Protein AF-A0A8J4VRT8-F1 (afdb_monomer_lite)

Structure (mmCIF, N/CA/C/O backbone):
data_AF-A0A8J4VRT8-F1
#
_entry.id   AF-A0A8J4VRT8-F1
#
loop_
_atom_site.group_PDB
_atom_site.id
_atom_site.type_symbol
_atom_site.label_atom_id
_atom_site.label_alt_id
_atom_site.label_comp_id
_atom_site.label_asym_id
_atom_site.label_entity_id
_atom_site.label_seq_id
_atom_site.pdbx_PDB_ins_code
_atom_site.Cartn_x
_atom_site.Cartn_y
_atom_site.Cartn_z
_atom_site.occupancy
_atom_site.B_iso_or_equiv
_atom_site.auth_seq_id
_atom_site.auth_comp_id
_atom_site.auth_asym_id
_atom_site.auth_atom_id
_atom_site.pdbx_PDB_model_num
ATOM 1 N N . MET A 1 1 ? -2.419 67.612 48.073 1.00 35.47 1 MET A N 1
ATOM 2 C CA . MET A 1 1 ? -1.106 66.919 48.097 1.00 35.47 1 MET A CA 1
ATOM 3 C C . MET A 1 1 ? -1.213 65.749 47.122 1.00 35.47 1 MET A C 1
ATOM 5 O O . MET A 1 1 ? -2.129 64.975 47.313 1.00 35.47 1 MET A O 1
ATOM 9 N N . ALA A 1 2 ? -0.463 65.581 46.029 1.00 40.09 2 ALA A N 1
ATOM 10 C CA . ALA A 1 2 ? 0.781 66.177 45.547 1.00 40.09 2 ALA A CA 1
ATOM 11 C C . ALA A 1 2 ? 0.842 66.164 43.987 1.00 40.09 2 ALA A C 1
ATOM 13 O O . ALA A 1 2 ? 0.248 65.298 43.356 1.00 40.09 2 ALA A O 1
ATOM 14 N N . THR A 1 3 ? 1.519 67.177 43.423 1.00 40.69 3 THR A N 1
ATOM 15 C CA . THR A 1 3 ? 2.313 67.281 42.160 1.00 40.69 3 THR A CA 1
ATOM 16 C C . THR A 1 3 ? 2.180 66.173 41.089 1.00 40.69 3 THR A C 1
ATOM 18 O O . THR A 1 3 ? 2.451 65.016 41.372 1.00 40.69 3 THR A O 1
ATOM 21 N N . ASN A 1 4 ? 1.727 66.421 39.851 1.00 29.97 4 ASN A N 1
ATOM 22 C CA . ASN A 1 4 ? 2.376 67.061 38.681 1.00 29.97 4 ASN A CA 1
ATOM 23 C C . ASN A 1 4 ? 3.695 66.421 38.169 1.00 29.97 4 ASN A C 1
ATOM 25 O O . ASN A 1 4 ? 4.705 66.435 38.862 1.00 29.97 4 ASN A O 1
ATOM 29 N N . SER A 1 5 ? 3.681 66.081 36.870 1.00 37.00 5 SER A N 1
ATOM 30 C CA . SER A 1 5 ? 4.733 66.366 35.871 1.00 37.00 5 SER A CA 1
ATOM 31 C C . SER A 1 5 ? 5.628 65.222 35.368 1.00 37.00 5 SER A C 1
ATOM 33 O O . SER A 1 5 ? 6.557 64.787 36.035 1.00 37.00 5 SER A O 1
ATOM 35 N N . LYS A 1 6 ? 5.380 64.884 34.090 1.00 47.88 6 LYS A N 1
ATOM 36 C CA . LYS A 1 6 ? 6.320 64.645 32.972 1.00 47.88 6 LYS A CA 1
ATOM 37 C C . LYS A 1 6 ? 7.511 63.699 33.203 1.00 47.88 6 LYS A C 1
ATOM 39 O O . LYS A 1 6 ? 8.426 64.027 33.947 1.00 47.88 6 LYS A O 1
ATOM 44 N N . ARG A 1 7 ? 7.632 62.694 32.321 1.00 47.88 7 ARG A N 1
ATOM 45 C CA . ARG A 1 7 ? 8.701 62.617 31.293 1.00 47.88 7 ARG A CA 1
ATOM 46 C C . ARG A 1 7 ? 8.566 61.352 30.440 1.00 47.88 7 ARG A C 1
ATOM 48 O O . ARG A 1 7 ? 8.778 60.235 30.886 1.00 47.88 7 ARG A O 1
ATOM 55 N N . GLN A 1 8 ? 8.242 61.588 29.180 1.00 56.81 8 GLN A N 1
ATOM 56 C CA . GLN A 1 8 ? 8.543 60.746 28.030 1.00 56.81 8 GLN A CA 1
ATOM 57 C C . GLN A 1 8 ? 10.057 60.830 27.764 1.00 56.81 8 GLN A C 1
ATOM 59 O O . GLN A 1 8 ? 10.552 61.949 27.765 1.00 56.81 8 GLN A O 1
ATOM 64 N N . PHE A 1 9 ? 10.769 59.704 27.610 1.00 44.53 9 PHE A N 1
ATOM 65 C CA . PHE A 1 9 ? 12.150 59.508 27.084 1.00 44.53 9 PHE A CA 1
ATOM 66 C C . PHE A 1 9 ? 12.558 58.062 27.465 1.00 44.53 9 PHE A C 1
ATOM 68 O O . PHE A 1 9 ? 12.208 57.621 28.549 1.00 44.53 9 PHE A O 1
ATOM 75 N N . CYS A 1 10 ? 13.318 57.239 26.751 1.00 36.59 10 CYS A N 1
ATOM 76 C CA . CYS A 1 10 ? 13.804 57.146 25.383 1.00 36.59 10 CYS A CA 1
ATOM 77 C C . CYS A 1 10 ? 14.355 55.710 25.224 1.00 36.59 10 CYS A C 1
ATOM 79 O O . CYS A 1 10 ? 14.682 55.035 26.194 1.00 36.59 10 CYS A O 1
ATOM 81 N N . ARG A 1 11 ? 14.444 55.275 23.972 1.00 49.78 11 ARG A N 1
ATOM 82 C CA . ARG A 1 11 ? 14.974 54.008 23.449 1.00 49.78 11 ARG A CA 1
ATOM 83 C C . ARG A 1 11 ? 16.295 53.513 24.060 1.00 49.78 11 ARG A C 1
ATOM 85 O O . ARG A 1 11 ? 17.276 54.231 23.963 1.00 49.78 11 ARG A O 1
ATOM 92 N N . PHE A 1 12 ? 16.343 52.245 24.475 1.00 46.59 12 PHE A N 1
ATOM 93 C CA . PHE A 1 12 ? 17.514 51.345 24.426 1.00 46.59 12 PHE A CA 1
ATOM 94 C C . PHE A 1 12 ? 16.941 49.917 24.311 1.00 46.59 12 PHE A C 1
ATOM 96 O O . PHE A 1 12 ? 16.169 49.504 25.162 1.00 46.59 12 PHE A O 1
ATOM 103 N N . SER A 1 13 ? 16.961 49.267 23.145 1.00 51.19 13 SER A N 1
ATOM 104 C CA . SER A 1 13 ? 18.104 48.585 22.521 1.00 51.19 13 SER A CA 1
ATOM 105 C C . SER A 1 13 ? 18.605 47.384 23.335 1.00 51.19 13 SER A C 1
ATOM 107 O O . SER A 1 13 ? 18.944 47.526 24.503 1.00 51.19 13 SER A O 1
ATOM 109 N N . SER A 1 14 ? 18.729 46.250 22.638 1.00 48.66 14 SER A N 1
ATOM 110 C CA . SER A 1 14 ? 19.371 44.982 23.020 1.00 48.66 14 SER A CA 1
ATOM 111 C C . SER A 1 14 ? 18.525 43.898 23.712 1.00 48.66 14 SER A C 1
ATOM 113 O O . SER A 1 14 ? 18.413 43.827 24.926 1.00 48.66 14 SER A O 1
ATOM 115 N N . LEU A 1 15 ? 17.984 43.027 22.850 1.00 51.19 15 LEU A N 1
ATOM 116 C CA . LEU A 1 15 ? 18.157 41.565 22.826 1.00 51.19 15 LEU A CA 1
ATOM 117 C C . LEU A 1 15 ? 17.819 40.703 24.063 1.00 51.19 15 LEU A C 1
ATOM 119 O O . LEU A 1 15 ? 18.403 40.823 25.131 1.00 51.19 15 LEU A O 1
ATOM 123 N N . LEU A 1 16 ? 17.042 39.658 23.739 1.00 49.72 16 LEU A N 1
ATOM 124 C CA . LEU A 1 16 ? 17.0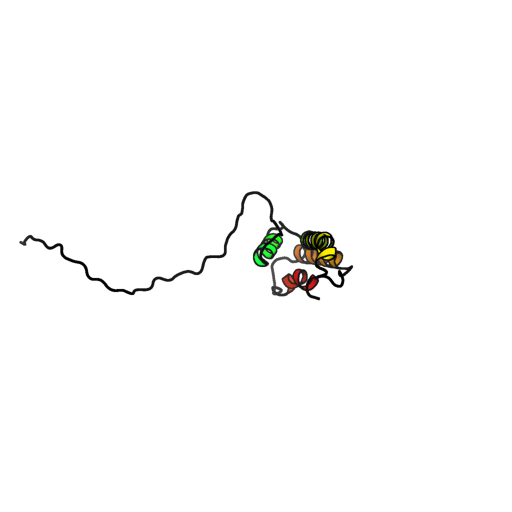21 38.314 24.328 1.00 49.72 16 LEU A CA 1
ATOM 125 C C . LEU A 1 16 ? 16.075 38.070 25.513 1.00 49.72 16 LEU A C 1
ATOM 127 O O . LEU A 1 16 ? 16.515 37.976 26.648 1.00 49.72 16 LEU A O 1
ATOM 131 N N . LEU A 1 17 ? 14.809 37.756 25.217 1.00 51.12 17 LEU A N 1
ATOM 132 C CA . LEU A 1 17 ? 14.132 36.645 25.892 1.00 51.12 17 LEU A CA 1
ATOM 133 C C . LEU A 1 17 ? 13.330 35.837 24.865 1.00 51.12 17 LEU A C 1
ATOM 135 O O . LEU A 1 17 ? 12.391 36.310 24.231 1.00 51.12 17 LEU A O 1
ATOM 139 N N . ILE A 1 18 ? 13.823 34.619 24.677 1.00 58.34 18 ILE A N 1
ATOM 140 C CA . ILE A 1 18 ? 13.377 33.552 23.791 1.00 58.34 18 ILE A CA 1
ATOM 141 C C . ILE A 1 18 ? 11.945 33.157 24.154 1.00 58.34 18 ILE A C 1
ATOM 143 O O . ILE A 1 18 ? 11.677 32.793 25.296 1.00 58.34 18 ILE A O 1
ATOM 147 N N . LEU A 1 19 ? 11.050 33.168 23.167 1.00 51.16 19 LEU A N 1
ATOM 148 C CA . LEU A 1 19 ? 9.731 32.551 23.273 1.00 51.16 19 LEU A CA 1
ATOM 149 C C . LEU A 1 19 ? 9.549 31.587 22.094 1.00 51.16 19 LEU A C 1
ATOM 151 O O . LEU A 1 19 ? 8.864 31.870 21.120 1.00 51.16 19 LEU A O 1
ATOM 155 N N . LEU A 1 20 ? 10.232 30.443 22.177 1.00 57.72 20 LEU A N 1
ATOM 156 C CA . LEU A 1 20 ? 9.662 29.191 21.680 1.00 57.72 20 LEU A CA 1
ATOM 157 C C . LEU A 1 20 ? 8.575 28.819 22.692 1.00 57.72 20 LEU A C 1
ATOM 159 O O . LEU A 1 20 ? 8.854 28.818 23.893 1.00 57.72 20 LEU A O 1
ATOM 163 N N . PRO A 1 21 ? 7.349 28.533 22.239 1.00 56.09 21 PRO A N 1
ATOM 164 C CA . PRO A 1 21 ? 7.129 27.244 21.583 1.00 56.09 21 PRO A CA 1
ATOM 165 C C . PRO A 1 21 ? 6.105 27.388 20.415 1.00 56.09 21 PRO A C 1
ATOM 167 O O . PRO A 1 21 ? 5.542 28.453 20.218 1.00 56.09 21 PRO A O 1
ATOM 170 N N . ILE A 1 22 ? 5.797 26.444 19.526 1.00 54.91 22 ILE A N 1
ATOM 171 C CA . ILE A 1 22 ? 5.782 24.983 19.548 1.00 54.91 22 ILE A CA 1
ATOM 172 C C . ILE A 1 22 ? 5.977 24.517 18.094 1.00 54.91 22 ILE A C 1
ATOM 174 O O . ILE A 1 22 ? 5.431 25.093 17.156 1.00 54.91 22 ILE A O 1
ATOM 178 N N . LEU A 1 23 ? 6.717 23.426 17.938 1.00 52.69 23 LEU A N 1
ATOM 179 C CA . LEU A 1 23 ? 6.744 22.553 16.772 1.00 52.69 23 LEU A CA 1
ATOM 180 C C . LEU A 1 23 ? 5.315 22.184 16.314 1.00 52.69 23 LEU A C 1
ATOM 182 O O . LEU A 1 23 ? 4.691 21.265 16.837 1.00 52.69 23 LEU A O 1
ATOM 186 N N . SER A 1 24 ? 4.764 22.910 15.351 1.00 53.06 24 SER A N 1
ATOM 187 C CA . SER A 1 24 ? 3.564 22.503 14.613 1.00 53.06 24 SER A CA 1
ATOM 188 C C . SER A 1 24 ? 3.636 23.085 13.214 1.00 53.06 24 SER A C 1
ATOM 190 O O . SER A 1 24 ? 3.002 24.074 12.869 1.00 53.06 24 SER A O 1
ATOM 192 N N . SER A 1 25 ? 4.471 22.476 12.387 1.00 57.41 25 SER A N 1
ATOM 193 C CA . SER A 1 25 ? 4.390 22.631 10.940 1.00 57.41 25 SER A CA 1
ATOM 194 C C . SER A 1 25 ? 4.521 21.238 10.356 1.00 57.41 25 SER A C 1
ATOM 196 O O . SER A 1 25 ? 5.604 20.672 10.288 1.00 57.41 25 SER A O 1
ATOM 198 N N . GLY A 1 26 ? 3.364 20.650 10.074 1.00 56.19 26 GLY A N 1
ATOM 199 C CA . GLY A 1 26 ? 3.240 19.284 9.580 1.00 56.19 26 GLY A CA 1
ATOM 200 C C . GLY A 1 26 ? 1.816 18.752 9.687 1.00 56.19 26 GLY A C 1
ATOM 201 O O . GLY A 1 26 ? 1.603 17.587 9.984 1.00 56.19 26 GLY A O 1
ATOM 202 N N . SER A 1 27 ? 0.819 19.613 9.523 1.00 51.53 27 SER A N 1
ATOM 203 C CA . SER A 1 27 ? -0.562 19.185 9.322 1.00 51.53 27 SER A CA 1
ATOM 204 C C . SER A 1 27 ? -1.123 20.014 8.189 1.00 51.53 27 SER A C 1
ATOM 206 O O . SER A 1 27 ? -1.970 20.883 8.370 1.00 51.53 27 SER A O 1
ATOM 208 N N . HIS A 1 28 ? -0.605 19.746 6.993 1.00 45.72 28 HIS A N 1
ATOM 209 C CA . HIS A 1 28 ? -1.336 20.051 5.775 1.00 45.72 28 HIS A CA 1
ATOM 210 C C . HIS A 1 28 ? -2.453 19.013 5.640 1.00 45.72 28 HIS A C 1
ATOM 212 O O . HIS A 1 28 ? -2.419 18.155 4.768 1.00 45.72 28 HIS A O 1
ATOM 218 N N . TYR A 1 29 ? -3.459 19.081 6.515 1.00 48.94 29 TYR A N 1
ATOM 219 C CA . TYR A 1 29 ? -4.743 18.467 6.210 1.00 48.94 29 TYR A CA 1
ATOM 220 C C . TYR A 1 29 ? -5.407 19.362 5.166 1.00 48.94 29 TYR A C 1
ATOM 222 O O . TYR A 1 29 ? -6.224 20.221 5.495 1.00 48.94 29 TYR A O 1
ATOM 230 N N . THR A 1 30 ? -5.055 19.198 3.892 1.00 38.03 30 THR A N 1
ATOM 231 C CA . THR A 1 30 ? -5.942 19.660 2.827 1.00 38.03 30 THR A CA 1
ATOM 232 C C . THR A 1 30 ? -7.117 18.692 2.774 1.00 38.03 30 THR A C 1
ATOM 234 O O . THR A 1 30 ? -7.207 17.849 1.891 1.00 38.03 30 THR A O 1
ATOM 237 N N . VAL A 1 31 ? -8.036 18.812 3.736 1.00 49.78 31 VAL A N 1
ATOM 238 C CA . VAL A 1 31 ? -9.422 18.390 3.525 1.00 49.78 31 VAL A CA 1
ATOM 239 C C . VAL A 1 31 ? -10.039 19.450 2.617 1.00 49.78 31 VAL A C 1
ATOM 241 O O . VAL A 1 31 ? -10.789 20.325 3.038 1.00 49.78 31 VAL A O 1
ATOM 244 N N . THR A 1 32 ? -9.652 19.426 1.347 1.00 40.72 32 THR A N 1
ATOM 245 C CA . THR A 1 32 ? -10.556 19.870 0.295 1.00 40.72 32 THR A CA 1
ATOM 246 C C . THR A 1 32 ? -11.578 18.742 0.150 1.00 40.72 32 THR A C 1
ATOM 248 O O . THR A 1 32 ? -11.240 17.576 0.322 1.00 40.72 32 THR A O 1
ATOM 251 N N . GLY A 1 33 ? -12.855 19.052 -0.070 1.00 50.56 33 GLY A N 1
ATOM 252 C CA . GLY A 1 33 ? -13.943 18.062 -0.147 1.00 50.56 33 GLY A CA 1
ATOM 253 C C . GLY A 1 33 ? -13.888 17.126 -1.366 1.00 50.56 33 GLY A C 1
ATOM 254 O O . GLY A 1 33 ? -14.918 16.866 -1.973 1.00 50.56 33 GLY A O 1
ATOM 255 N N . HIS A 1 34 ? -12.704 16.656 -1.749 1.00 53.19 34 HIS A N 1
ATOM 256 C CA . HIS A 1 34 ? -12.425 15.720 -2.828 1.00 53.19 34 HIS A CA 1
ATOM 257 C C . HIS A 1 34 ? -11.561 14.602 -2.227 1.00 53.19 34 HIS A C 1
ATOM 259 O O . HIS A 1 34 ? -10.667 14.888 -1.439 1.00 53.19 34 HIS A O 1
ATOM 265 N N . GLY A 1 35 ? -11.898 13.341 -2.510 1.00 66.81 35 GLY A N 1
ATOM 266 C CA . GLY A 1 35 ? -11.402 12.163 -1.782 1.00 66.81 35 GLY A CA 1
ATOM 267 C C . GLY A 1 35 ? -9.878 12.046 -1.619 1.00 66.81 35 GLY A C 1
ATOM 268 O O . GLY A 1 35 ? -9.101 12.713 -2.294 1.00 66.81 35 GLY A O 1
ATOM 269 N N . PHE A 1 36 ? -9.460 11.158 -0.712 1.00 82.12 36 PHE A N 1
ATOM 270 C CA . PHE A 1 36 ? -8.052 10.860 -0.435 1.00 82.12 36 PHE A CA 1
ATOM 271 C C . PHE A 1 36 ? -7.266 10.522 -1.718 1.00 82.12 36 PHE A C 1
ATOM 273 O O . PHE A 1 36 ? -7.655 9.627 -2.470 1.00 82.12 36 PHE A O 1
ATOM 280 N N . SER A 1 37 ? -6.146 11.216 -1.942 1.00 89.62 37 SER A N 1
ATOM 281 C CA . SER A 1 37 ? -5.194 10.918 -3.019 1.00 89.62 37 SER A CA 1
ATOM 282 C C . SER A 1 37 ? -4.033 10.088 -2.479 1.00 89.62 37 SER A C 1
ATOM 284 O O . SER A 1 37 ? -3.491 10.414 -1.428 1.00 89.62 37 SER A O 1
ATOM 286 N N . ILE A 1 38 ? -3.641 9.036 -3.203 1.00 88.25 38 ILE A N 1
ATOM 287 C CA . ILE A 1 38 ? -2.480 8.193 -2.859 1.00 88.25 38 ILE A CA 1
ATOM 288 C C . ILE A 1 38 ? -1.164 8.842 -3.320 1.00 88.25 38 ILE A C 1
ATOM 290 O O . ILE A 1 38 ? -0.119 8.633 -2.708 1.00 88.25 38 ILE A O 1
ATOM 294 N N . GLU A 1 39 ? -1.197 9.611 -4.409 1.00 89.69 39 GLU A N 1
ATOM 295 C CA . GLU A 1 39 ? -0.002 10.219 -4.995 1.00 89.69 39 GLU A CA 1
ATOM 296 C C . GLU A 1 39 ? 0.595 11.261 -4.039 1.00 89.69 39 GLU A C 1
ATOM 298 O O . GLU A 1 39 ? -0.123 12.138 -3.560 1.00 89.69 39 GLU A O 1
ATOM 303 N N . GLU A 1 40 ? 1.892 11.126 -3.737 1.00 87.88 40 GLU A N 1
ATOM 304 C CA . GLU A 1 40 ? 2.633 11.953 -2.766 1.00 87.88 40 GLU A CA 1
ATOM 305 C C . GLU A 1 40 ? 2.052 11.961 -1.333 1.00 87.88 40 GLU A C 1
ATOM 307 O O . GLU A 1 40 ? 2.406 12.809 -0.512 1.00 87.88 40 GLU A O 1
ATOM 312 N N . ALA A 1 41 ? 1.181 11.004 -0.989 1.00 88.38 41 ALA A N 1
ATOM 313 C CA . ALA A 1 41 ? 0.666 10.874 0.369 1.00 88.38 41 ALA A CA 1
ATOM 314 C C . ALA A 1 41 ? 1.762 10.379 1.318 1.00 88.38 41 ALA A C 1
ATOM 316 O O . ALA A 1 41 ? 2.438 9.378 1.053 1.00 88.38 41 ALA A O 1
ATOM 317 N N . SER A 1 42 ? 1.912 11.032 2.474 1.00 89.00 42 SER A N 1
ATOM 318 C CA . SER A 1 42 ? 2.840 10.534 3.484 1.00 89.00 42 SER A CA 1
ATOM 319 C C . SER A 1 42 ? 2.332 9.215 4.075 1.00 89.00 42 SER A C 1
ATOM 321 O O . SER A 1 42 ? 1.134 8.920 4.089 1.00 89.00 42 SER A O 1
ATOM 323 N N . VAL A 1 43 ? 3.236 8.423 4.659 1.00 84.12 43 VAL A N 1
ATOM 324 C CA . VAL A 1 43 ? 2.849 7.205 5.394 1.00 84.12 43 VAL A CA 1
ATOM 325 C C . VAL A 1 43 ? 1.838 7.526 6.502 1.00 84.12 43 VAL A C 1
ATOM 327 O O . VAL A 1 43 ? 0.942 6.724 6.769 1.00 84.12 43 VAL A O 1
ATOM 330 N N . HIS A 1 44 ? 1.951 8.701 7.130 1.00 85.38 44 HIS A N 1
ATOM 331 C CA . HIS A 1 44 ? 0.991 9.152 8.134 1.00 85.38 44 HIS A CA 1
ATOM 332 C C . HIS A 1 44 ? -0.403 9.367 7.532 1.00 85.38 44 HIS A C 1
ATOM 334 O O . HIS A 1 44 ? -1.385 8.886 8.100 1.00 85.38 44 HIS A O 1
ATOM 340 N N . ASP A 1 45 ? -0.484 10.010 6.366 1.00 86.44 45 ASP A N 1
ATOM 341 C CA . ASP A 1 45 ? -1.750 10.265 5.671 1.00 86.44 45 ASP A CA 1
ATOM 342 C C . ASP A 1 45 ? -2.406 8.957 5.222 1.00 86.44 45 ASP A C 1
ATOM 344 O O . ASP A 1 45 ? -3.597 8.755 5.447 1.00 86.44 45 ASP A O 1
ATOM 348 N N . ILE A 1 46 ? -1.621 8.012 4.696 1.00 86.75 46 ILE A N 1
ATOM 349 C CA . ILE A 1 46 ? -2.089 6.667 4.327 1.00 86.75 46 ILE A CA 1
ATOM 350 C C . ILE A 1 46 ? -2.637 5.922 5.555 1.00 86.75 46 ILE A C 1
ATOM 352 O O . ILE A 1 46 ? -3.716 5.325 5.509 1.00 86.75 46 ILE A O 1
ATOM 356 N N . GLN A 1 47 ? -1.928 5.969 6.687 1.00 86.62 47 GLN A N 1
ATOM 357 C CA . GLN A 1 47 ? -2.397 5.361 7.936 1.00 86.62 47 GLN A CA 1
ATOM 358 C C . GLN A 1 47 ? -3.686 6.008 8.450 1.00 86.62 47 GLN A C 1
ATOM 360 O O . GLN A 1 47 ? -4.554 5.311 8.983 1.00 86.62 47 GLN A O 1
ATOM 365 N N . LEU A 1 48 ? -3.809 7.328 8.320 1.00 86.88 48 LEU A N 1
ATOM 366 C CA . LEU A 1 48 ? -5.013 8.056 8.692 1.00 86.88 48 LEU A CA 1
ATOM 367 C C . LEU A 1 48 ? -6.183 7.685 7.772 1.00 86.88 48 LEU A C 1
ATOM 369 O O . LEU A 1 48 ? -7.262 7.379 8.276 1.00 86.88 48 LEU A O 1
ATOM 373 N N . ALA A 1 49 ? -5.952 7.598 6.463 1.00 88.94 49 ALA A N 1
ATOM 374 C CA . ALA A 1 49 ? -6.947 7.181 5.483 1.00 88.94 49 ALA A CA 1
ATOM 375 C C . ALA A 1 49 ? -7.457 5.755 5.741 1.00 88.94 49 ALA A C 1
ATOM 377 O O . ALA A 1 49 ? -8.666 5.524 5.681 1.00 88.94 49 ALA A O 1
ATOM 378 N N . PHE A 1 50 ? -6.580 4.820 6.135 1.00 87.81 50 PHE A N 1
ATOM 379 C CA . PHE A 1 50 ? -7.003 3.490 6.595 1.00 87.81 50 PHE A CA 1
ATOM 380 C C . PHE A 1 50 ? -7.915 3.571 7.825 1.00 87.81 50 PHE A C 1
ATOM 382 O O . PHE A 1 50 ? -8.964 2.932 7.858 1.00 87.81 50 PHE A O 1
ATOM 389 N N . LYS A 1 51 ? -7.543 4.361 8.844 1.00 86.50 51 LYS A N 1
ATOM 390 C CA . LYS A 1 51 ? -8.347 4.524 10.074 1.00 86.50 51 LYS A CA 1
ATOM 391 C C . LYS A 1 51 ? -9.704 5.168 9.803 1.00 86.50 51 LYS A C 1
ATOM 393 O O . LYS A 1 51 ? -10.677 4.853 10.480 1.00 86.50 51 LYS A O 1
ATOM 398 N N . GLN A 1 52 ? -9.756 6.070 8.829 1.00 89.38 52 GLN A N 1
ATOM 399 C CA . GLN A 1 52 ? -10.965 6.769 8.409 1.00 89.38 52 GLN A CA 1
ATOM 400 C C . GLN A 1 52 ? -11.795 5.965 7.394 1.00 89.38 52 GLN A C 1
ATOM 402 O O . GLN A 1 52 ? -12.826 6.459 6.948 1.00 89.38 52 GLN A O 1
ATOM 407 N N . ASN A 1 53 ? -11.380 4.739 7.041 1.00 89.19 53 ASN A N 1
ATOM 408 C CA . ASN A 1 53 ? -11.994 3.902 6.002 1.00 89.19 53 ASN A CA 1
ATOM 409 C C . ASN A 1 53 ? -12.090 4.589 4.623 1.00 89.19 53 ASN A C 1
ATOM 411 O O . ASN A 1 53 ? -12.957 4.253 3.822 1.00 89.19 53 ASN A O 1
ATOM 415 N N . GLN A 1 54 ? -11.206 5.549 4.343 1.00 92.38 54 GLN A N 1
ATOM 416 C CA . GLN A 1 54 ? -11.117 6.241 3.050 1.00 92.38 54 GLN A CA 1
ATOM 417 C C . GLN A 1 54 ? -10.221 5.500 2.051 1.00 92.38 54 GLN A C 1
ATOM 419 O O . GLN A 1 54 ? -10.279 5.760 0.854 1.00 92.38 54 GLN A O 1
ATOM 424 N N . LEU A 1 55 ? -9.398 4.579 2.549 1.00 91.38 55 LEU A N 1
ATOM 425 C CA . LEU A 1 55 ? -8.485 3.757 1.771 1.00 91.38 55 LEU A CA 1
ATOM 426 C C . LEU A 1 55 ? -8.514 2.325 2.315 1.00 91.38 55 LEU A C 1
ATOM 428 O O . LEU A 1 55 ? -8.650 2.116 3.521 1.00 91.38 55 LEU A O 1
ATOM 432 N N . THR A 1 56 ? -8.357 1.341 1.435 1.00 92.75 56 THR A N 1
ATOM 433 C CA . THR A 1 56 ? -8.156 -0.080 1.764 1.00 92.75 56 THR A CA 1
ATOM 434 C C . THR A 1 56 ? -6.779 -0.538 1.291 1.00 92.75 56 THR A C 1
ATOM 436 O O . THR A 1 56 ? -6.188 0.074 0.396 1.00 92.75 56 THR A O 1
ATOM 439 N N . SER A 1 57 ? -6.231 -1.598 1.892 1.00 93.25 57 SER A N 1
ATOM 440 C CA . SER A 1 57 ? -4.945 -2.146 1.433 1.00 93.25 57 SER A CA 1
ATOM 441 C C . SER A 1 57 ? -5.063 -2.620 -0.009 1.00 93.25 57 SER A C 1
ATOM 443 O O . SER A 1 57 ? -4.138 -2.392 -0.783 1.00 93.25 57 SER A O 1
ATOM 445 N N . ARG A 1 58 ? -6.206 -3.212 -0.379 1.00 94.94 58 ARG A N 1
ATOM 446 C CA . ARG A 1 58 ? -6.505 -3.612 -1.756 1.00 94.94 58 ARG A CA 1
ATOM 447 C C . ARG A 1 58 ? -6.362 -2.451 -2.740 1.00 94.94 58 ARG A C 1
ATOM 449 O O . ARG A 1 58 ? -5.604 -2.567 -3.698 1.00 94.94 58 ARG A O 1
ATOM 456 N N . GLN A 1 59 ? -7.007 -1.318 -2.458 1.00 94.88 59 GLN A N 1
ATOM 457 C CA . GLN A 1 59 ? -6.927 -0.121 -3.305 1.00 94.88 59 GLN A CA 1
ATOM 458 C C . GLN A 1 59 ? -5.501 0.429 -3.408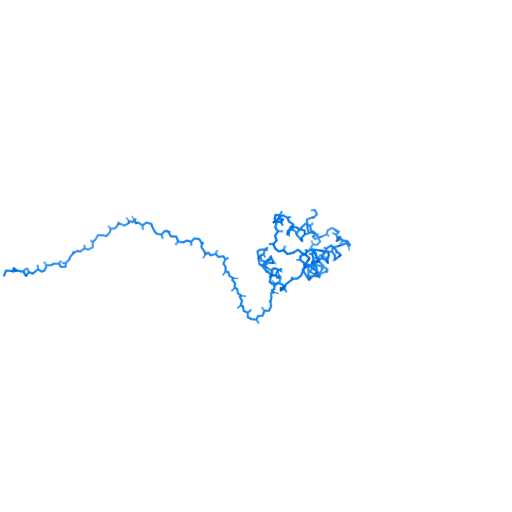 1.00 94.88 59 GLN A C 1
ATOM 460 O O . GLN A 1 59 ? -5.076 0.835 -4.488 1.00 94.88 59 GLN A O 1
ATOM 465 N N . LEU A 1 60 ? -4.753 0.433 -2.299 1.00 93.94 60 LEU A N 1
ATOM 466 C CA . LEU A 1 60 ? -3.371 0.910 -2.296 1.00 93.94 60 LEU A CA 1
ATOM 467 C C . LEU A 1 60 ? -2.464 0.034 -3.176 1.00 93.94 60 LEU A C 1
ATOM 469 O O . LEU A 1 60 ? -1.676 0.556 -3.963 1.00 93.94 60 LEU A O 1
ATOM 473 N N . VAL A 1 61 ? -2.590 -1.291 -3.069 1.00 94.75 61 VAL A N 1
ATOM 474 C CA . VAL A 1 61 ? -1.796 -2.232 -3.872 1.00 94.75 61 VAL A CA 1
ATOM 475 C C . VAL A 1 61 ? -2.179 -2.152 -5.349 1.00 94.75 61 VAL A C 1
ATOM 477 O O . VAL A 1 61 ? -1.295 -2.052 -6.195 1.00 94.75 61 VAL A O 1
ATOM 480 N N . GLU A 1 62 ? -3.471 -2.121 -5.679 1.00 95.81 62 GLU A N 1
ATOM 481 C CA . GLU A 1 62 ? -3.934 -1.963 -7.065 1.00 95.81 62 GLU A CA 1
ATOM 482 C C . GLU A 1 62 ? -3.416 -0.670 -7.706 1.00 95.81 62 GLU A C 1
ATOM 484 O O . GLU A 1 62 ? -2.990 -0.680 -8.865 1.00 95.81 62 GLU A O 1
ATOM 489 N N . PHE A 1 63 ? -3.395 0.431 -6.946 1.00 94.88 63 PHE A N 1
ATOM 490 C CA . PHE A 1 63 ? -2.827 1.693 -7.405 1.00 94.88 63 PHE A CA 1
ATOM 491 C C . PHE A 1 63 ? -1.351 1.536 -7.786 1.00 94.88 63 PHE A C 1
ATOM 493 O O . PHE A 1 63 ? -0.974 1.870 -8.910 1.00 94.88 63 PHE A O 1
ATOM 500 N N . TYR A 1 64 ? -0.514 0.983 -6.903 1.00 94.00 64 TYR A N 1
ATOM 501 C CA . TYR A 1 64 ? 0.910 0.832 -7.206 1.00 94.00 64 TYR A CA 1
ATOM 502 C C . TYR A 1 64 ? 1.184 -0.194 -8.303 1.00 94.00 64 TYR A C 1
ATOM 504 O O . TYR A 1 64 ? 2.030 0.068 -9.152 1.00 94.00 64 TYR A O 1
ATOM 512 N N . LEU A 1 65 ? 0.432 -1.295 -8.378 1.00 95.06 65 LEU A N 1
ATOM 513 C CA . LEU A 1 65 ? 0.534 -2.234 -9.500 1.00 95.06 65 LEU A CA 1
ATOM 514 C C . LEU A 1 65 ? 0.250 -1.541 -10.836 1.00 95.06 65 LEU A C 1
ATOM 516 O O . LEU A 1 65 ? 0.969 -1.751 -11.810 1.00 95.06 65 LEU A O 1
ATOM 520 N N . LYS A 1 66 ? -0.754 -0.660 -10.890 1.00 95.75 66 LYS A N 1
ATOM 521 C CA . LYS A 1 66 ? -1.032 0.146 -12.086 1.00 95.75 66 LYS A CA 1
ATOM 522 C C . LYS A 1 66 ? 0.131 1.082 -12.431 1.00 95.75 66 LYS A C 1
ATOM 524 O O . LYS A 1 66 ? 0.473 1.210 -13.606 1.00 95.75 66 LYS A O 1
ATOM 529 N N . GLN A 1 67 ? 0.747 1.717 -11.434 1.00 94.12 67 GLN A N 1
ATOM 530 C CA . GLN A 1 67 ? 1.909 2.580 -11.660 1.00 94.12 67 GLN A CA 1
ATOM 531 C C . GLN A 1 67 ? 3.124 1.781 -12.144 1.00 94.12 67 GLN A C 1
ATOM 533 O O . GLN A 1 67 ? 3.777 2.219 -13.089 1.00 94.12 67 GLN A O 1
ATOM 538 N N . ILE A 1 68 ? 3.377 0.600 -11.573 1.00 94.19 68 ILE A N 1
ATOM 539 C CA . ILE A 1 68 ? 4.435 -0.323 -12.003 1.00 94.19 68 ILE A CA 1
ATOM 540 C C . ILE A 1 68 ? 4.215 -0.715 -13.465 1.00 94.19 68 ILE A C 1
ATOM 542 O O . ILE A 1 68 ? 5.089 -0.469 -14.288 1.00 94.19 68 ILE A O 1
ATOM 546 N N . HIS A 1 69 ? 3.023 -1.196 -13.835 1.00 94.81 69 HIS A N 1
ATOM 547 C CA . HIS A 1 69 ? 2.717 -1.551 -15.227 1.00 94.81 69 HIS A CA 1
ATOM 548 C C . HIS A 1 69 ? 2.942 -0.396 -16.216 1.00 94.81 69 HIS A C 1
ATOM 550 O O . HIS A 1 69 ? 3.310 -0.628 -17.366 1.00 94.81 69 HIS A O 1
ATOM 556 N N . ARG A 1 70 ? 2.713 0.851 -15.785 1.00 95.75 70 ARG A N 1
ATOM 557 C CA . ARG A 1 70 ? 2.877 2.040 -16.629 1.00 95.75 70 ARG A CA 1
ATOM 558 C C . ARG A 1 70 ? 4.330 2.507 -16.737 1.00 95.75 70 ARG A C 1
ATOM 560 O O . ARG A 1 70 ? 4.729 2.980 -17.797 1.00 95.75 70 ARG A O 1
ATOM 567 N N . LEU A 1 71 ? 5.080 2.468 -15.639 1.00 94.88 71 LE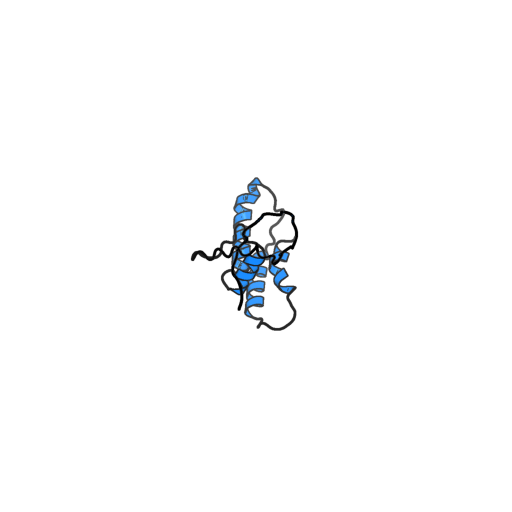U A N 1
ATOM 568 C CA . LEU A 1 71 ? 6.386 3.124 -15.521 1.00 94.88 71 LEU A CA 1
ATOM 569 C C . LEU A 1 71 ? 7.554 2.158 -15.691 1.00 94.88 71 LEU A C 1
ATOM 571 O O . LEU A 1 71 ? 8.571 2.524 -16.282 1.00 94.88 71 LEU A O 1
ATOM 575 N N . ASP A 1 72 ? 7.413 0.933 -15.196 1.00 94.31 72 ASP A N 1
ATOM 576 C CA . ASP A 1 72 ? 8.499 -0.037 -15.129 1.00 94.31 72 ASP A CA 1
ATOM 577 C C . ASP A 1 72 ? 9.074 -0.467 -16.493 1.00 94.31 72 ASP A C 1
ATOM 579 O O . ASP A 1 72 ? 10.292 -0.614 -16.578 1.00 94.31 72 ASP A O 1
ATOM 583 N N . PRO A 1 73 ? 8.309 -0.521 -17.608 1.00 94.00 73 PRO A N 1
ATOM 584 C CA . PRO A 1 73 ? 8.898 -0.757 -18.931 1.00 94.00 73 PRO A CA 1
ATOM 585 C C . PRO A 1 73 ? 9.985 0.258 -19.327 1.00 94.00 73 PRO A C 1
ATOM 587 O O . PRO A 1 73 ? 10.835 -0.038 -20.168 1.00 94.00 73 PRO A O 1
ATOM 590 N N . ILE A 1 74 ? 9.953 1.454 -18.727 1.00 95.69 74 ILE A N 1
ATOM 591 C CA . ILE A 1 74 ? 10.890 2.551 -18.980 1.00 95.69 74 ILE A CA 1
ATOM 592 C C . ILE A 1 74 ? 12.010 2.544 -17.936 1.00 95.69 74 ILE A C 1
ATOM 594 O O . ILE A 1 74 ? 13.184 2.572 -18.301 1.00 95.69 74 ILE A O 1
ATOM 598 N N . ILE A 1 75 ? 11.649 2.525 -16.648 1.00 95.50 75 ILE A N 1
ATOM 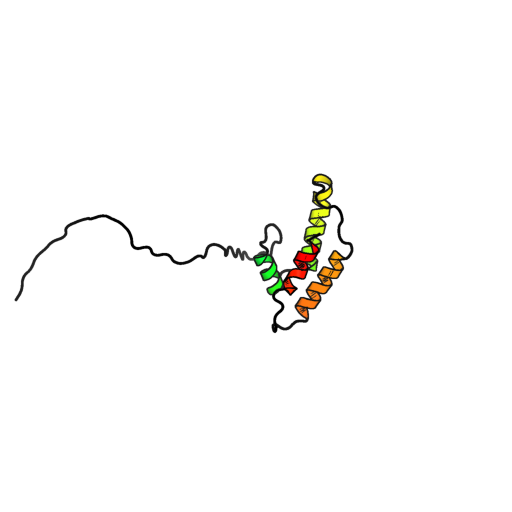599 C CA . ILE A 1 75 ? 12.606 2.725 -15.546 1.00 95.50 75 ILE A CA 1
ATOM 600 C C . ILE A 1 75 ? 13.259 1.428 -15.058 1.00 95.50 75 ILE A C 1
ATOM 602 O O . ILE A 1 75 ? 14.348 1.496 -14.494 1.00 95.50 75 ILE A O 1
ATOM 606 N N . LYS A 1 76 ? 12.621 0.271 -15.290 1.00 93.06 76 LYS A N 1
ATOM 607 C CA . LYS A 1 76 ? 13.079 -1.070 -14.889 1.00 93.06 76 LYS A CA 1
ATOM 608 C C . LYS A 1 76 ? 13.505 -1.137 -13.416 1.00 93.06 76 LYS A C 1
ATOM 610 O O . LYS A 1 76 ? 14.593 -1.610 -13.095 1.00 93.06 76 LYS A O 1
ATOM 615 N N . GLY A 1 77 ? 12.669 -0.587 -12.539 1.00 91.44 77 GLY A N 1
ATOM 616 C CA . GLY A 1 77 ? 12.903 -0.512 -11.098 1.00 91.44 77 GLY A CA 1
ATOM 617 C C . GLY A 1 77 ? 12.367 -1.717 -10.322 1.00 91.44 77 GLY A C 1
ATOM 618 O O . GLY A 1 77 ? 12.744 -1.905 -9.169 1.00 91.44 77 GLY A O 1
ATOM 619 N N . VAL A 1 78 ? 11.505 -2.532 -10.932 1.00 91.56 78 VAL A N 1
ATOM 620 C CA . VAL A 1 78 ? 10.911 -3.726 -10.323 1.00 91.56 78 VAL A CA 1
ATOM 621 C C . VAL A 1 78 ? 11.491 -4.977 -10.977 1.00 91.56 78 VAL A C 1
ATOM 623 O O . VAL A 1 78 ? 11.447 -5.135 -12.192 1.00 91.56 78 VAL A O 1
ATOM 626 N N . ILE A 1 79 ? 12.035 -5.886 -10.165 1.00 92.19 79 ILE A N 1
ATOM 627 C CA . ILE A 1 79 ? 12.562 -7.173 -10.648 1.00 92.19 79 ILE A CA 1
ATOM 628 C C . ILE A 1 79 ? 11.421 -8.183 -10.801 1.00 92.19 79 ILE A C 1
ATOM 630 O O . ILE A 1 79 ? 11.277 -8.811 -11.847 1.00 92.19 79 ILE A O 1
ATOM 634 N N . GLU A 1 80 ? 10.599 -8.323 -9.761 1.00 90.62 80 GLU A N 1
ATOM 635 C CA . GLU A 1 80 ? 9.471 -9.248 -9.726 1.00 90.62 80 GLU A CA 1
ATOM 636 C C . GLU A 1 80 ? 8.334 -8.667 -8.876 1.00 90.62 80 GLU A C 1
ATOM 638 O O . GLU A 1 80 ? 8.553 -8.083 -7.812 1.00 90.62 80 GLU A O 1
ATOM 643 N N . VAL A 1 81 ? 7.099 -8.835 -9.348 1.00 92.00 81 VAL A N 1
ATOM 644 C CA . VAL A 1 81 ? 5.896 -8.528 -8.571 1.00 92.00 81 VAL A CA 1
ATOM 645 C C . VAL A 1 81 ? 5.441 -9.800 -7.869 1.00 92.00 81 VAL A C 1
ATOM 647 O O . VAL A 1 81 ? 5.202 -10.812 -8.521 1.00 92.00 81 VAL A O 1
ATOM 650 N N . ASN A 1 82 ? 5.253 -9.735 -6.550 1.00 90.69 82 ASN A N 1
ATOM 651 C CA . ASN A 1 82 ? 4.721 -10.860 -5.786 1.00 90.69 82 ASN A CA 1
ATOM 652 C C . ASN A 1 82 ? 3.285 -11.200 -6.256 1.00 90.69 82 ASN A C 1
ATOM 654 O O . ASN A 1 82 ? 2.394 -10.357 -6.096 1.00 90.69 82 ASN A O 1
ATOM 658 N N . PRO A 1 83 ? 3.018 -12.418 -6.771 1.00 92.81 83 PRO A N 1
ATOM 659 C CA . PRO A 1 83 ? 1.689 -12.804 -7.257 1.00 92.81 83 PRO A CA 1
ATOM 660 C C . PRO A 1 83 ? 0.615 -12.788 -6.158 1.00 92.81 83 PRO A C 1
ATOM 662 O O . PRO A 1 83 ? -0.560 -12.557 -6.441 1.00 92.81 83 PRO A O 1
ATOM 665 N N . GLU A 1 84 ? 1.012 -12.946 -4.893 1.00 91.69 84 GLU A N 1
ATOM 666 C CA . GLU A 1 84 ? 0.107 -12.948 -3.739 1.00 91.69 84 GLU A CA 1
ATOM 667 C C . GLU A 1 84 ? -0.210 -11.542 -3.202 1.00 91.69 84 GLU A C 1
ATOM 669 O O . GLU A 1 84 ? -0.969 -11.412 -2.240 1.00 91.69 84 GLU A O 1
ATOM 674 N N . ALA A 1 85 ? 0.345 -10.472 -3.788 1.00 90.25 85 ALA A N 1
ATOM 675 C CA . ALA A 1 85 ? 0.231 -9.111 -3.250 1.00 90.25 85 ALA A CA 1
ATOM 676 C C . ALA A 1 85 ? -1.226 -8.674 -3.016 1.00 90.25 85 ALA A C 1
ATOM 678 O O . ALA A 1 85 ? -1.560 -8.113 -1.973 1.00 90.25 85 ALA A O 1
ATOM 679 N N . LEU A 1 86 ? -2.115 -8.977 -3.964 1.00 94.81 86 LEU A N 1
ATOM 680 C CA . LEU A 1 86 ? -3.537 -8.648 -3.865 1.00 94.81 86 LEU A CA 1
ATOM 681 C C . LEU A 1 86 ? -4.251 -9.455 -2.770 1.00 94.81 86 LEU A C 1
ATOM 683 O O . LEU A 1 86 ? -5.034 -8.898 -2.003 1.00 94.81 86 LEU A O 1
ATOM 687 N N . HIS A 1 87 ? -3.940 -10.745 -2.650 1.00 93.50 87 HIS A N 1
ATOM 688 C CA . HIS A 1 87 ? -4.515 -11.617 -1.626 1.00 93.50 87 HIS A CA 1
ATOM 689 C C . HIS A 1 87 ? -4.060 -11.216 -0.211 1.00 93.50 87 HIS A C 1
ATOM 691 O O . HIS A 1 87 ? -4.863 -11.147 0.724 1.00 93.50 87 HIS A O 1
ATOM 697 N N . LEU A 1 88 ? -2.782 -10.871 -0.047 1.00 89.44 88 LEU A N 1
ATOM 698 C CA . LEU A 1 88 ? -2.249 -10.350 1.211 1.00 89.44 88 LEU A CA 1
ATOM 699 C C . LEU A 1 88 ? -2.869 -8.994 1.584 1.00 89.44 88 LEU A C 1
ATOM 701 O O . LEU A 1 88 ? -3.124 -8.741 2.766 1.00 89.44 88 LEU A O 1
ATOM 705 N N . ALA A 1 89 ? -3.172 -8.150 0.595 1.00 91.00 89 ALA A N 1
ATOM 706 C CA . ALA A 1 89 ? -3.889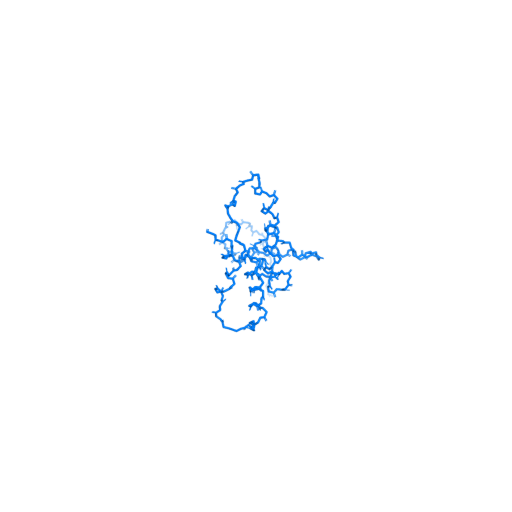 -6.899 0.807 1.00 91.00 89 ALA A CA 1
ATOM 707 C C . ALA A 1 89 ? -5.315 -7.135 1.334 1.00 91.00 89 ALA A C 1
ATOM 709 O O . ALA A 1 89 ? -5.696 -6.537 2.344 1.00 91.00 89 ALA A O 1
ATOM 710 N N . ASP A 1 90 ? -6.056 -8.069 0.730 1.00 93.44 90 ASP A N 1
ATOM 711 C CA . ASP A 1 90 ? -7.405 -8.452 1.175 1.00 93.44 90 ASP A CA 1
ATOM 712 C C . ASP A 1 90 ? -7.390 -9.017 2.607 1.00 93.44 90 ASP A C 1
ATOM 714 O O . ASP A 1 90 ? -8.250 -8.701 3.443 1.00 93.44 90 ASP A O 1
ATOM 718 N N . LYS A 1 91 ? -6.372 -9.827 2.928 1.00 90.19 91 LYS A N 1
ATOM 719 C CA . LYS A 1 91 ? -6.153 -10.342 4.283 1.00 90.19 91 LYS A CA 1
ATOM 720 C C . LYS A 1 91 ? -5.899 -9.206 5.275 1.00 90.19 91 LYS A C 1
ATOM 722 O O . LYS A 1 91 ? -6.487 -9.205 6.356 1.00 90.19 91 LYS A O 1
ATOM 727 N N . ALA A 1 92 ? -5.077 -8.220 4.917 1.00 87.06 92 ALA A N 1
ATOM 728 C CA . ALA A 1 92 ? -4.802 -7.064 5.769 1.00 87.06 92 ALA A CA 1
ATOM 729 C C . ALA A 1 92 ? -6.060 -6.212 6.026 1.00 87.06 92 ALA A C 1
ATOM 731 O O . ALA A 1 92 ? -6.290 -5.777 7.158 1.00 87.06 92 ALA A O 1
ATOM 732 N N . ASP A 1 93 ? -6.904 -6.013 5.010 1.00 90.69 93 ASP A N 1
ATOM 733 C CA . ASP A 1 93 ? -8.205 -5.354 5.166 1.00 90.69 93 ASP A CA 1
ATOM 734 C C . ASP A 1 93 ? -9.129 -6.131 6.116 1.00 90.69 93 ASP A C 1
ATOM 736 O O . ASP A 1 93 ? -9.765 -5.543 6.996 1.00 90.69 93 ASP A O 1
ATOM 740 N N . SER A 1 94 ? -9.154 -7.458 5.996 1.00 90.44 94 SER A N 1
ATOM 741 C CA . SER A 1 94 ? -9.934 -8.342 6.871 1.00 90.44 94 SER A CA 1
ATOM 742 C C . SER A 1 94 ? -9.434 -8.317 8.324 1.00 90.44 94 SER A C 1
ATOM 744 O O . SER A 1 94 ? -10.231 -8.247 9.265 1.00 90.44 94 SER A O 1
ATOM 746 N N . GLU A 1 95 ? -8.114 -8.305 8.536 1.00 86.56 95 GLU A N 1
ATOM 747 C CA . GLU A 1 95 ? -7.506 -8.165 9.866 1.00 86.56 95 GLU A CA 1
ATOM 748 C C . GLU A 1 95 ? -7.828 -6.806 10.510 1.00 86.56 95 GLU A C 1
ATOM 750 O O . GLU A 1 95 ? -8.076 -6.745 11.716 1.00 86.56 95 GLU A O 1
ATOM 755 N N . ARG A 1 96 ? -7.870 -5.718 9.724 1.00 86.81 96 ARG A N 1
ATOM 756 C CA . ARG A 1 96 ? -8.270 -4.392 10.226 1.00 86.81 96 ARG A CA 1
ATOM 757 C C . ARG A 1 96 ? -9.744 -4.327 10.611 1.00 86.81 96 ARG A C 1
ATOM 759 O O . ARG A 1 96 ? -10.059 -3.720 11.628 1.00 86.81 96 ARG A O 1
ATOM 766 N N . LYS A 1 97 ? -10.634 -4.962 9.842 1.00 84.56 97 LYS A N 1
ATOM 767 C CA . LYS A 1 97 ? -12.079 -4.999 10.135 1.00 84.56 97 LYS A CA 1
ATOM 768 C C . LYS A 1 97 ? -12.423 -5.853 11.358 1.00 84.56 97 LYS A C 1
ATOM 770 O O . LYS A 1 97 ? -13.357 -5.530 12.083 1.00 84.56 97 LYS A O 1
ATOM 775 N N . SER A 1 98 ? -11.688 -6.943 11.583 1.00 82.00 98 SER A N 1
ATOM 776 C CA . SER A 1 98 ? -11.983 -7.918 12.646 1.00 82.00 98 SER A CA 1
ATOM 777 C C . SER A 1 98 ? -11.472 -7.525 14.037 1.00 82.00 98 SER A C 1
ATOM 779 O O . SER A 1 98 ? -11.978 -8.036 15.037 1.00 82.00 98 SER A O 1
ATOM 781 N N . LYS A 1 99 ? -10.492 -6.619 14.147 1.00 65.19 99 LYS A N 1
ATOM 782 C CA . LYS A 1 99 ? -9.938 -6.203 15.444 1.00 65.19 99 LYS A CA 1
ATOM 783 C C . LYS A 1 99 ? -10.613 -4.940 15.983 1.00 65.19 99 LYS A C 1
ATOM 785 O O . LYS A 1 99 ? -10.363 -3.837 15.509 1.00 65.19 99 LYS A O 1
ATOM 790 N N . ALA A 1 100 ? -11.395 -5.100 17.054 1.00 53.09 100 ALA A N 1
ATOM 791 C CA . ALA A 1 100 ? -11.771 -4.002 17.945 1.00 53.09 100 ALA A CA 1
ATOM 792 C C . ALA A 1 100 ? -10.510 -3.343 18.558 1.00 53.09 100 ALA A C 1
ATOM 794 O O . ALA A 1 100 ? -9.484 -4.014 18.712 1.00 53.09 100 ALA A O 1
ATOM 795 N N . PRO A 1 101 ? -10.552 -2.048 18.928 1.00 49.50 101 PRO A N 1
ATOM 796 C CA . PRO A 1 101 ? -9.370 -1.257 19.262 1.00 49.50 101 PRO A CA 1
ATOM 797 C C . PRO A 1 101 ? -8.861 -1.593 20.663 1.00 49.50 101 PRO A C 1
ATOM 799 O O . PRO A 1 101 ? -9.005 -0.796 21.581 1.00 49.50 101 PRO A O 1
ATOM 802 N N . ARG A 1 102 ? -8.289 -2.779 20.877 1.00 45.72 102 ARG A N 1
ATOM 803 C CA . ARG A 1 102 ? -7.618 -3.112 22.134 1.00 45.72 102 ARG A CA 1
ATOM 804 C C . ARG A 1 102 ? -6.477 -4.104 21.916 1.00 45.72 102 ARG A C 1
ATOM 806 O O . ARG A 1 102 ? -6.627 -5.149 21.296 1.00 45.72 102 ARG A O 1
ATOM 813 N N . SER A 1 103 ? -5.356 -3.743 22.533 1.00 38.31 103 SER A N 1
ATOM 814 C CA . SER A 1 103 ? -4.104 -4.481 22.723 1.00 38.31 103 SER A CA 1
ATOM 815 C C . SER A 1 103 ? -3.085 -4.474 21.566 1.00 38.31 103 SER A C 1
ATOM 817 O O . SER A 1 103 ? -3.180 -5.185 20.573 1.00 38.31 103 SER A O 1
ATOM 819 N N . LEU A 1 104 ? -2.056 -3.638 21.762 1.00 42.41 104 LEU A N 1
ATOM 820 C CA . LEU A 1 104 ? -0.637 -3.992 21.597 1.00 42.41 104 LEU A CA 1
ATOM 821 C C . LEU A 1 104 ? -0.187 -4.611 20.264 1.00 42.41 104 LEU A C 1
ATOM 823 O O . LEU A 1 104 ? 0.696 -5.461 20.229 1.00 42.41 104 LEU A O 1
ATOM 827 N N . SER A 1 105 ? -0.696 -4.119 19.137 1.00 44.25 105 SER A N 1
ATOM 828 C CA . SER A 1 105 ? -0.071 -4.398 17.840 1.00 44.25 105 SER A CA 1
ATOM 829 C C . SER A 1 105 ? 0.081 -3.148 16.980 1.00 44.25 105 SER A C 1
ATOM 831 O O . SER A 1 105 ? -0.290 -3.147 15.809 1.00 44.25 105 SER A O 1
ATOM 833 N N . GLY A 1 106 ? 0.679 -2.090 17.540 1.00 42.22 106 GLY A N 1
ATOM 834 C CA . GLY A 1 106 ? 1.211 -0.969 16.747 1.00 42.22 106 GLY A CA 1
ATOM 835 C C . GLY A 1 106 ? 2.225 -1.425 15.684 1.00 42.22 106 GLY A C 1
ATOM 836 O O . GLY A 1 106 ? 2.391 -0.772 14.664 1.00 42.22 106 GLY A O 1
ATOM 837 N N . LEU A 1 107 ? 2.806 -2.616 15.864 1.00 42.47 107 LEU A N 1
ATOM 838 C CA . LEU A 1 107 ? 3.715 -3.276 14.925 1.00 42.47 107 LEU A CA 1
ATOM 839 C C . LEU A 1 107 ? 3.010 -4.136 13.849 1.00 42.47 107 LEU A C 1
ATOM 841 O O . LEU A 1 107 ? 3.677 -4.649 12.962 1.00 42.47 107 LEU A O 1
ATOM 845 N N . ARG A 1 108 ? 1.671 -4.299 13.865 1.00 47.62 108 ARG A N 1
ATOM 846 C CA . ARG A 1 108 ? 0.926 -5.013 12.791 1.00 47.62 108 ARG A CA 1
ATOM 847 C C . ARG A 1 108 ? 0.247 -4.082 11.777 1.00 47.62 108 ARG A C 1
ATOM 849 O O . ARG A 1 108 ? -0.320 -4.561 10.806 1.00 47.62 108 ARG A O 1
ATOM 856 N N . ALA A 1 109 ? 0.365 -2.763 11.904 1.00 43.28 109 ALA A N 1
ATOM 857 C CA . ALA A 1 109 ? 0.101 -1.875 10.762 1.00 43.28 109 ALA A CA 1
ATOM 858 C C . ALA A 1 109 ? 1.217 -1.957 9.693 1.00 43.28 109 ALA A C 1
ATOM 860 O O . ALA A 1 109 ? 1.053 -1.470 8.580 1.00 43.28 109 ALA A O 1
ATOM 861 N N . GLN A 1 110 ? 2.330 -2.625 10.018 1.00 46.81 110 GLN A N 1
ATOM 862 C CA . GLN A 1 110 ? 3.501 -2.806 9.159 1.00 46.81 110 GLN A CA 1
ATOM 863 C C . GLN A 1 110 ? 3.273 -3.787 7.995 1.00 46.81 110 GLN A C 1
ATOM 865 O O . GLN A 1 110 ? 4.050 -3.777 7.049 1.00 46.81 110 GLN A O 1
ATOM 870 N N . TRP A 1 111 ? 2.204 -4.598 8.009 1.00 50.91 111 TRP A N 1
ATOM 871 C CA . TRP A 1 111 ? 1.977 -5.621 6.973 1.00 50.91 111 TRP A CA 1
ATOM 872 C C . TRP A 1 111 ? 1.742 -5.032 5.578 1.00 50.91 111 TRP A C 1
ATOM 874 O O . TRP A 1 111 ? 2.102 -5.666 4.597 1.00 50.91 111 TRP A O 1
ATOM 884 N N . CYS A 1 112 ? 1.198 -3.814 5.470 1.00 47.50 112 CYS A N 1
ATOM 885 C CA . CYS A 1 112 ? 0.994 -3.189 4.161 1.00 47.50 112 CYS A CA 1
ATOM 886 C C . CYS A 1 112 ? 2.291 -2.627 3.556 1.00 47.50 112 CYS A C 1
ATOM 888 O O . CYS A 1 112 ? 2.427 -2.617 2.340 1.00 47.50 112 CYS A O 1
ATOM 890 N N . LEU A 1 113 ? 3.242 -2.193 4.392 1.00 46.69 113 LEU A N 1
ATOM 891 C CA . LEU A 1 113 ? 4.557 -1.721 3.940 1.00 46.69 113 LEU A CA 1
ATOM 892 C C . LEU A 1 113 ? 5.517 -2.888 3.679 1.00 46.69 113 LEU A C 1
ATOM 894 O O . LEU A 1 113 ? 6.245 -2.859 2.697 1.00 46.69 113 LEU A O 1
ATOM 898 N N . LYS A 1 114 ? 5.428 -3.971 4.462 1.00 49.06 114 LYS A N 1
ATOM 899 C CA . LYS A 1 114 ? 6.215 -5.193 4.231 1.00 49.06 114 LYS A CA 1
ATOM 900 C C . LYS A 1 114 ? 5.864 -5.948 2.946 1.00 49.06 114 LYS A C 1
ATOM 902 O O . LYS A 1 114 ? 6.635 -6.796 2.531 1.00 49.06 114 LYS A O 1
ATOM 907 N N . MET A 1 115 ? 4.723 -5.665 2.314 1.00 49.19 115 MET A N 1
ATOM 908 C CA . MET A 1 115 ? 4.413 -6.191 0.974 1.00 49.19 115 MET A CA 1
ATOM 909 C C . MET A 1 115 ? 5.232 -5.520 -0.139 1.00 49.19 115 MET A C 1
ATOM 911 O O . MET A 1 115 ? 5.270 -6.044 -1.248 1.00 49.19 115 MET A O 1
ATOM 915 N N . LEU A 1 116 ? 5.850 -4.370 0.147 1.00 42.78 116 LEU A N 1
ATOM 916 C CA . LEU A 1 116 ? 6.668 -3.597 -0.790 1.00 42.78 116 LEU A CA 1
ATOM 917 C C . LEU A 1 116 ? 8.167 -3.643 -0.447 1.00 42.78 116 LEU A C 1
ATOM 919 O O . LEU A 1 116 ? 8.972 -3.141 -1.223 1.00 42.78 116 LEU A O 1
ATOM 923 N N . GLU A 1 117 ? 8.545 -4.241 0.686 1.00 39.19 117 GLU A N 1
ATOM 924 C CA . GLU A 1 117 ? 9.939 -4.542 1.024 1.00 39.19 117 GLU A CA 1
ATOM 925 C C . GLU A 1 117 ? 10.286 -5.942 0.494 1.00 39.19 117 GLU A C 1
ATOM 927 O O . GLU A 1 117 ? 9.929 -6.950 1.108 1.00 39.19 117 GLU A O 1
ATOM 932 N N . TRP A 1 118 ? 10.945 -5.979 -0.667 1.00 44.56 118 TRP A N 1
ATOM 933 C CA . TRP A 1 118 ? 11.817 -7.082 -1.078 1.00 44.56 118 TRP A CA 1
ATOM 934 C C . TRP A 1 118 ? 13.220 -6.851 -0.516 1.00 44.56 118 TRP A C 1
ATOM 936 O O . TRP A 1 118 ? 13.679 -5.685 -0.571 1.00 44.56 118 TRP A O 1
#

Organism: NCBI:txid60419

pLDDT: mean 70.89, std 22.11, range [29.97, 95.81]

InterPro domains:
  IPR036928 Amidase signature (AS) superfamily [G3DSA:3.90.1300.10] (23-109)
  IPR036928 Amidase signature (AS) superfamily [SSF75304] (37-103)

Foldseek 3Di:
DDDDDDDDDDDDDDDDDDDDDDPDDDPPPPPPVDADDPPPQDPVRVVVCVVVVSDALLRNLVVVVVVCVVPCVPVVPDPDQDPCSNVLRVVLRVVSVPDDPDDDPPVSVCSSVVSVVD

Secondary structure (DSSP, 8-state):
------------------------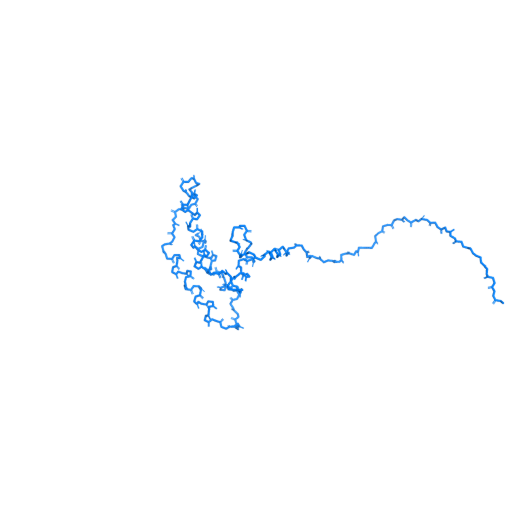--------SSPPP-TT--HHHHHHHHHTTS--HHHHHHHHHHHHHHHHHHH---S---TTHHHHHHHHHHHHHH--S-SS-GGGTTHHHHTT--

Radius of gyration: 27.01 Å; chains: 1; bounding box: 33×80×67 Å

Sequence (118 aa):
MATNSKRQFCRFSSLLLILLPILSSGSHYTVTGHGFSIEEASVHDIQLAFKQNQLTSRQLVEFYLKQIHRLDPIIKGVIEVNPEALHLADKADSERKSKAPRSLSGLRAQWCLKMLEW